Protein AF-A0A520B3X9-F1 (afdb_monomer_lite)

Radius of gyration: 12.74 Å; chains: 1; bounding box: 25×16×33 Å

pLDDT: mean 94.08, std 8.7, range [55.75, 98.5]

Sequence (47 aa):
MNLGYKKIVVKIGSNVITQENGLPDESRIQHLVNQLAEIKKQGIEVI

Secondary structure (DSSP, 8-state):
-----SEE-----HHHHB-TTSSB-HHHHHHHHHHHHHHHHTT-EE-

Foldseek 3Di:
DCPVAQEDEDDDDQVQQADPVSHGPVVSVVVVVVVVVVVVVVNHHYD

Structure (mmCIF, N/CA/C/O backbone):
data_AF-A0A520B3X9-F1
#
_entry.id   AF-A0A520B3X9-F1
#
loop_
_atom_site.group_PDB
_atom_site.id
_atom_site.type_symbol
_atom_site.label_atom_id
_atom_site.label_alt_id
_atom_site.label_comp_id
_atom_site.label_asym_id
_atom_site.label_entity_id
_atom_site.label_seq_id
_atom_site.pdbx_PDB_ins_code
_atom_site.Cartn_x
_atom_site.Cartn_y
_atom_site.Cartn_z
_atom_site.occupancy
_atom_site.B_iso_or_equiv
_atom_site.auth_seq_id
_atom_site.auth_comp_id
_atom_site.auth_asym_id
_atom_site.auth_atom_id
_atom_site.pdbx_PDB_model_num
ATOM 1 N N . MET A 1 1 ? -15.303 -14.708 6.211 1.00 55.75 1 MET A N 1
ATOM 2 C CA . MET A 1 1 ? -14.308 -15.319 7.120 1.00 55.75 1 MET A CA 1
ATOM 3 C C . MET A 1 1 ? -13.873 -14.251 8.105 1.00 55.75 1 MET A C 1
ATOM 5 O O . MET A 1 1 ? -13.480 -13.190 7.648 1.00 55.75 1 MET A O 1
ATOM 9 N N . ASN A 1 2 ? -13.981 -14.486 9.414 1.00 62.31 2 ASN A N 1
ATOM 10 C CA . ASN A 1 2 ? -13.396 -13.599 10.422 1.00 62.31 2 ASN A CA 1
ATOM 11 C C . ASN A 1 2 ? -12.060 -14.214 10.849 1.00 62.31 2 ASN A C 1
ATOM 13 O O . ASN A 1 2 ? -12.048 -15.224 11.545 1.00 62.31 2 ASN A O 1
ATOM 17 N N . LEU A 1 3 ? -10.953 -13.656 10.359 1.00 69.25 3 LEU A N 1
ATOM 18 C CA . LEU A 1 3 ? -9.611 -14.184 10.615 1.00 69.25 3 LEU A CA 1
ATOM 19 C C . LEU A 1 3 ? -9.079 -13.799 12.011 1.00 69.25 3 LEU A C 1
ATOM 21 O O . LEU A 1 3 ? -8.021 -14.272 12.408 1.00 69.25 3 LEU A O 1
ATOM 25 N N . GLY A 1 4 ? -9.790 -12.946 12.764 1.00 84.81 4 GLY A N 1
ATOM 26 C CA . GLY A 1 4 ? -9.453 -12.588 14.149 1.00 84.81 4 GLY A CA 1
ATOM 27 C C . GLY A 1 4 ? -8.192 -11.730 14.326 1.00 84.81 4 GLY A C 1
ATOM 28 O O . GLY A 1 4 ? -7.833 -11.398 15.456 1.00 84.81 4 GLY A O 1
ATOM 29 N N . TYR A 1 5 ? -7.517 -11.346 13.241 1.00 91.56 5 TYR A N 1
ATOM 30 C CA . TYR A 1 5 ? -6.331 -10.496 13.299 1.00 91.56 5 TYR A CA 1
ATOM 31 C C . TYR A 1 5 ? -6.706 -9.027 13.475 1.00 91.56 5 TYR A C 1
ATOM 33 O O . TYR A 1 5 ? -7.572 -8.507 12.780 1.00 91.56 5 TYR A O 1
ATOM 41 N N . LYS A 1 6 ? -5.994 -8.336 14.370 1.00 93.31 6 LYS A N 1
ATOM 42 C CA . LYS A 1 6 ? -6.091 -6.874 14.520 1.00 93.31 6 LYS A CA 1
ATOM 43 C C . LYS A 1 6 ? -5.175 -6.123 13.552 1.00 93.31 6 LYS A C 1
ATOM 45 O O . LYS A 1 6 ? -5.429 -4.964 13.249 1.00 93.31 6 LYS A O 1
ATOM 50 N N . LYS A 1 7 ? -4.105 -6.780 13.094 1.00 96.12 7 LYS A N 1
ATOM 51 C CA . LYS A 1 7 ? -3.051 -6.198 12.266 1.00 96.12 7 LYS A CA 1
ATOM 52 C C . LYS A 1 7 ? -2.432 -7.253 11.360 1.00 96.12 7 LYS A C 1
ATOM 54 O O . LYS A 1 7 ? -2.186 -8.369 11.818 1.00 96.12 7 LYS A O 1
ATOM 59 N N . ILE A 1 8 ? -2.154 -6.884 10.116 1.00 94.88 8 ILE A N 1
ATOM 60 C CA . ILE A 1 8 ? -1.457 -7.716 9.133 1.00 94.88 8 ILE A CA 1
ATOM 61 C C . ILE A 1 8 ? -0.348 -6.919 8.440 1.00 94.88 8 ILE A C 1
ATOM 63 O O . I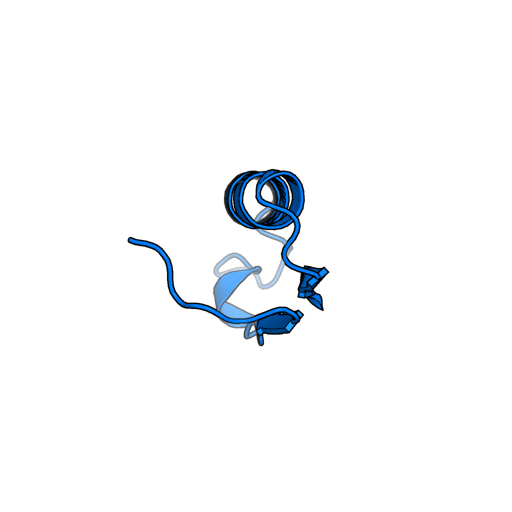LE A 1 8 ? -0.436 -5.699 8.312 1.00 94.88 8 ILE A O 1
ATOM 67 N N . VAL A 1 9 ? 0.684 -7.631 7.987 1.00 97.25 9 VAL A N 1
ATOM 68 C CA . VAL A 1 9 ? 1.763 -7.087 7.154 1.00 97.25 9 VAL A CA 1
ATOM 69 C C . VAL A 1 9 ? 1.696 -7.766 5.793 1.00 97.25 9 VAL A C 1
ATOM 71 O O . VAL A 1 9 ? 1.745 -8.996 5.717 1.00 97.25 9 VAL A O 1
ATOM 74 N N . VAL A 1 10 ? 1.586 -6.986 4.722 1.00 97.00 10 VAL A N 1
ATOM 75 C CA . VAL A 1 10 ? 1.479 -7.484 3.350 1.00 97.00 10 VAL A CA 1
ATOM 76 C C . VAL A 1 10 ? 2.763 -7.171 2.598 1.00 97.00 10 VAL A C 1
ATOM 78 O O . VAL A 1 10 ? 2.977 -6.078 2.081 1.00 97.00 10 VAL A O 1
ATOM 81 N N . LYS A 1 11 ? 3.640 -8.171 2.489 1.00 97.56 11 LYS A N 1
ATOM 82 C CA . LYS A 1 11 ? 4.860 -8.045 1.691 1.00 97.56 11 LYS A CA 1
ATOM 83 C C . LYS A 1 11 ? 4.536 -8.217 0.212 1.00 97.56 11 LYS A C 1
ATOM 85 O O . LYS A 1 11 ? 4.120 -9.292 -0.217 1.00 97.56 11 LYS A O 1
ATOM 90 N N . ILE A 1 12 ? 4.852 -7.201 -0.584 1.00 97.12 12 ILE A N 1
ATOM 91 C CA . ILE A 1 12 ? 4.714 -7.239 -2.042 1.00 97.12 12 ILE A 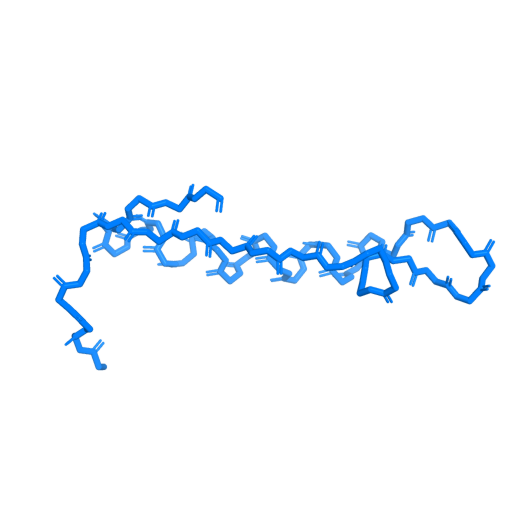CA 1
ATOM 92 C C . ILE A 1 12 ? 6.113 -7.276 -2.671 1.00 97.12 12 ILE A C 1
ATOM 94 O O . ILE A 1 12 ? 7.012 -6.538 -2.277 1.00 97.12 12 ILE A O 1
ATOM 98 N N . GLY A 1 13 ? 6.350 -8.211 -3.595 1.00 96.75 13 GLY A N 1
ATOM 99 C CA . GLY A 1 13 ? 7.611 -8.276 -4.345 1.00 96.75 13 GLY A CA 1
ATOM 100 C C . GLY A 1 13 ? 7.621 -7.309 -5.529 1.00 96.75 13 GLY A C 1
ATOM 101 O O . GLY A 1 13 ? 6.566 -7.052 -6.099 1.00 96.75 13 GLY A O 1
ATOM 102 N N . SER A 1 14 ? 8.802 -6.840 -5.949 1.00 96.12 14 SER A N 1
ATOM 103 C CA . SER A 1 14 ? 8.933 -5.912 -7.088 1.00 96.12 14 SER A CA 1
ATOM 104 C C . SER A 1 14 ? 8.264 -6.452 -8.354 1.00 96.12 14 SER A C 1
ATOM 106 O O . SER A 1 14 ? 7.413 -5.781 -8.913 1.00 96.12 14 SER A O 1
ATOM 108 N N . ASN A 1 15 ? 8.525 -7.713 -8.715 1.00 95.94 15 ASN A N 1
ATOM 109 C CA . ASN A 1 15 ? 7.934 -8.371 -9.893 1.00 95.94 15 ASN A CA 1
ATOM 110 C C . ASN A 1 15 ? 6.398 -8.417 -9.873 1.00 95.94 15 ASN A C 1
ATOM 112 O O . ASN A 1 15 ? 5.766 -8.641 -10.902 1.00 95.94 15 ASN A O 1
ATOM 116 N N . VAL A 1 16 ? 5.792 -8.254 -8.693 1.00 96.94 16 VAL A N 1
ATOM 117 C CA . VAL A 1 16 ? 4.342 -8.158 -8.583 1.00 96.94 16 VAL A CA 1
ATOM 118 C C . VAL A 1 16 ? 3.892 -6.779 -9.025 1.00 96.94 16 VAL A C 1
ATOM 120 O O . VAL A 1 16 ? 2.920 -6.733 -9.741 1.00 96.94 16 VAL A O 1
ATOM 123 N 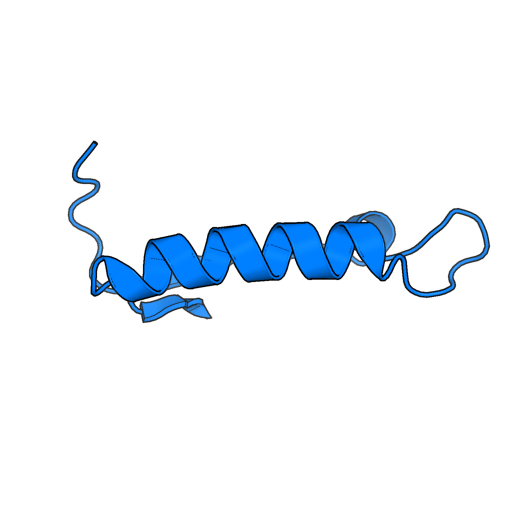N . ILE A 1 17 ? 4.568 -5.687 -8.673 1.00 97.75 17 ILE A N 1
ATOM 124 C CA . ILE A 1 17 ? 4.125 -4.309 -8.970 1.00 97.75 17 ILE A CA 1
ATOM 125 C C . ILE A 1 17 ? 4.782 -3.691 -10.206 1.00 97.75 17 ILE A C 1
ATOM 127 O O . ILE A 1 17 ? 4.512 -2.535 -10.511 1.00 97.75 17 ILE A O 1
ATOM 131 N N . THR A 1 18 ? 5.642 -4.428 -10.904 1.00 98.19 18 THR A N 1
ATOM 132 C CA . THR A 1 18 ? 6.317 -3.971 -12.122 1.00 98.19 18 THR A CA 1
ATOM 133 C C . THR A 1 18 ? 5.861 -4.760 -13.346 1.00 98.19 18 THR A C 1
ATOM 135 O O . THR A 1 18 ?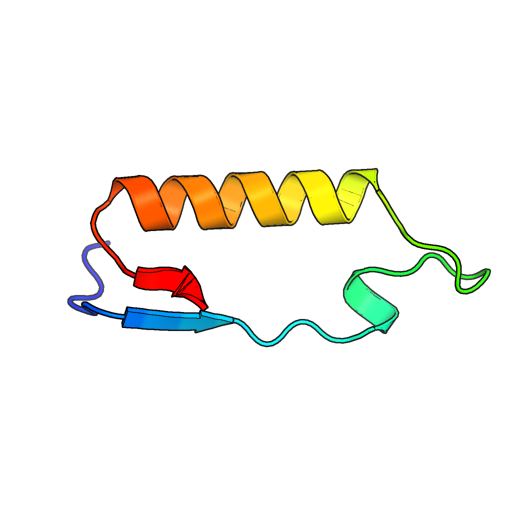 5.549 -5.949 -13.263 1.00 98.19 18 THR A O 1
ATOM 138 N N . GLN A 1 19 ? 5.867 -4.098 -14.497 1.00 97.62 19 GLN A N 1
ATOM 139 C CA . GLN A 1 19 ? 5.723 -4.707 -15.816 1.00 97.62 19 GLN A CA 1
ATOM 140 C C . GLN A 1 19 ? 7.030 -5.402 -16.238 1.00 97.62 19 GLN A C 1
ATOM 142 O O . GLN A 1 19 ? 8.062 -5.272 -15.576 1.00 97.62 19 GLN A O 1
ATOM 147 N N . GLU A 1 20 ? 7.014 -6.107 -17.372 1.00 96.00 20 GLU A N 1
ATOM 148 C CA . GLU A 1 20 ? 8.211 -6.767 -17.925 1.00 96.00 20 GLU A CA 1
ATOM 149 C C . GLU A 1 20 ? 9.351 -5.785 -18.236 1.00 96.00 20 GLU A C 1
ATOM 151 O O . GLU A 1 20 ? 10.522 -6.134 -18.120 1.00 96.00 20 GLU A O 1
ATOM 156 N N . ASN A 1 21 ? 9.016 -4.535 -18.571 1.00 95.69 21 ASN A N 1
ATOM 157 C CA . ASN A 1 21 ? 9.984 -3.459 -18.809 1.00 95.69 21 ASN A CA 1
ATOM 158 C C . ASN A 1 21 ? 10.549 -2.839 -17.511 1.00 95.69 21 ASN A C 1
ATOM 160 O O . ASN A 1 21 ? 11.322 -1.885 -17.576 1.00 95.69 21 ASN A O 1
ATOM 164 N N . GLY A 1 22 ? 10.150 -3.342 -16.339 1.00 95.44 22 GLY A N 1
ATOM 165 C CA . GLY A 1 22 ? 10.589 -2.851 -15.033 1.00 95.44 22 GLY A CA 1
ATOM 166 C C . GLY A 1 22 ? 9.895 -1.574 -14.550 1.00 95.44 22 GLY A C 1
ATOM 167 O O . GLY A 1 22 ? 10.150 -1.150 -13.424 1.00 95.44 22 GLY A O 1
ATOM 168 N N . LEU A 1 23 ? 9.006 -0.971 -15.344 1.00 98.06 23 LEU A N 1
ATOM 169 C CA . LEU A 1 23 ? 8.204 0.176 -14.919 1.00 98.06 23 LEU A CA 1
ATOM 170 C C . LEU A 1 23 ? 7.028 -0.270 -14.035 1.00 98.06 23 LEU A C 1
ATOM 172 O O . LEU A 1 23 ? 6.592 -1.420 -14.133 1.00 98.06 23 LEU A O 1
ATOM 176 N N . PRO A 1 24 ? 6.486 0.611 -13.176 1.00 98.12 24 PRO A N 1
ATOM 177 C CA . PRO A 1 24 ? 5.324 0.290 -12.353 1.00 98.12 24 PRO A CA 1
ATOM 178 C C . PRO A 1 24 ? 4.101 -0.146 -13.176 1.00 98.12 24 PRO A C 1
ATOM 180 O O . PRO A 1 24 ? 3.725 0.486 -14.161 1.00 98.12 24 PRO A O 1
ATOM 183 N N . ASP A 1 25 ? 3.445 -1.218 -12.739 1.00 98.31 25 ASP A N 1
ATOM 184 C CA . ASP A 1 25 ? 2.143 -1.655 -13.242 1.00 98.31 25 ASP A CA 1
ATOM 185 C C . ASP A 1 25 ? 1.034 -0.980 -12.419 1.00 98.31 25 ASP A C 1
ATOM 187 O O . ASP A 1 25 ? 0.560 -1.512 -11.411 1.00 98.31 25 ASP A O 1
ATOM 191 N N . GLU A 1 26 ? 0.639 0.226 -12.831 1.00 98.19 26 GLU A N 1
ATOM 192 C CA . GLU A 1 26 ? -0.353 1.042 -12.117 1.00 98.19 26 GLU A CA 1
ATOM 193 C C . GLU A 1 26 ? -1.709 0.344 -11.959 1.00 98.19 26 GLU A C 1
ATOM 195 O O . GLU A 1 26 ? -2.334 0.445 -10.903 1.00 98.19 26 GLU A O 1
ATOM 200 N N . SER A 1 27 ? -2.154 -0.412 -12.970 1.00 97.88 27 SER A N 1
ATOM 201 C CA . SER A 1 27 ? -3.431 -1.136 -12.920 1.00 97.88 27 SER A CA 1
ATOM 202 C C . SER A 1 27 ? -3.422 -2.178 -11.805 1.00 97.88 27 SER A C 1
ATOM 204 O O . SER A 1 27 ? -4.358 -2.277 -11.002 1.00 97.88 27 SER A O 1
ATOM 206 N N . ARG A 1 28 ? -2.321 -2.924 -11.700 1.00 97.62 28 ARG A N 1
ATOM 207 C CA . ARG A 1 28 ? -2.163 -3.946 -10.672 1.00 97.62 28 ARG A CA 1
ATOM 208 C C . ARG A 1 28 ? -1.955 -3.344 -9.287 1.00 97.62 28 ARG A C 1
ATOM 210 O O . ARG A 1 28 ? -2.530 -3.849 -8.324 1.00 97.62 28 ARG A O 1
ATOM 217 N N . ILE A 1 29 ? -1.205 -2.247 -9.179 1.00 98.25 29 ILE A N 1
ATOM 218 C CA . ILE A 1 29 ? -1.071 -1.488 -7.927 1.00 98.25 29 ILE A CA 1
ATOM 219 C C . ILE A 1 29 ? -2.447 -0.996 -7.461 1.00 98.25 29 ILE A C 1
ATOM 221 O O . ILE A 1 29 ? -2.801 -1.206 -6.302 1.00 98.25 29 ILE A O 1
ATOM 225 N N . GLN A 1 30 ? -3.261 -0.424 -8.351 1.00 98.50 30 GLN A N 1
ATOM 226 C CA . GLN A 1 30 ? -4.614 0.029 -8.020 1.00 98.50 30 GLN A CA 1
ATOM 227 C C . GLN A 1 30 ? -5.499 -1.124 -7.532 1.00 98.50 30 GLN A C 1
ATOM 229 O O . GLN A 1 30 ? -6.239 -0.971 -6.557 1.00 98.50 30 GLN A O 1
ATOM 234 N N . HIS A 1 31 ? -5.415 -2.290 -8.178 1.00 98.25 31 HIS A N 1
ATOM 235 C CA . HIS A 1 31 ? -6.155 -3.474 -7.748 1.00 98.25 31 HIS A CA 1
ATOM 236 C C . HIS A 1 31 ? -5.746 -3.923 -6.337 1.00 98.25 31 HIS A C 1
ATOM 238 O O . HIS A 1 31 ? -6.615 -4.149 -5.493 1.00 98.25 31 HIS A O 1
ATOM 244 N N . LEU A 1 32 ? -4.439 -3.975 -6.056 1.00 98.00 32 LEU A N 1
ATOM 245 C CA . LEU A 1 32 ? -3.912 -4.303 -4.729 1.00 98.00 32 LEU A CA 1
ATOM 246 C C . LEU A 1 32 ? -4.389 -3.293 -3.681 1.00 98.00 32 LEU A C 1
ATOM 248 O O . LEU A 1 32 ? -4.915 -3.687 -2.643 1.00 98.00 32 LEU A O 1
ATOM 252 N N . VAL A 1 33 ? -4.291 -1.993 -3.965 1.00 97.94 33 VAL A N 1
ATOM 253 C CA . VAL A 1 33 ? -4.764 -0.934 -3.060 1.00 97.94 33 VAL A CA 1
ATOM 254 C C . VAL A 1 33 ? -6.254 -1.091 -2.747 1.00 97.94 33 VAL A C 1
ATOM 256 O O . VAL A 1 33 ? -6.639 -0.978 -1.585 1.00 97.94 33 VAL A O 1
ATOM 259 N N . ASN A 1 34 ? -7.090 -1.418 -3.737 1.00 98.38 34 ASN A N 1
ATOM 260 C CA . ASN A 1 34 ? -8.523 -1.644 -3.520 1.00 98.38 34 ASN A CA 1
ATOM 261 C C . ASN A 1 34 ? -8.785 -2.833 -2.580 1.00 98.38 34 ASN A C 1
ATOM 263 O O . ASN A 1 34 ? -9.634 -2.740 -1.693 1.00 98.38 34 ASN A O 1
ATOM 267 N N . GLN A 1 35 ? -8.035 -3.927 -2.736 1.00 97.50 35 GLN A N 1
ATOM 268 C CA . GLN A 1 35 ? -8.132 -5.091 -1.849 1.00 97.50 35 GLN A CA 1
ATOM 269 C C . GLN A 1 35 ? -7.696 -4.752 -0.416 1.00 97.50 35 GLN A C 1
ATOM 271 O O . GLN A 1 35 ? -8.399 -5.085 0.539 1.00 97.50 35 GLN A O 1
ATOM 276 N N . LEU A 1 36 ? -6.575 -4.041 -0.249 1.00 97.12 36 LEU A N 1
ATOM 277 C CA . LEU A 1 36 ? -6.078 -3.627 1.068 1.00 97.12 36 LEU A CA 1
ATOM 278 C C . LEU A 1 36 ? -7.018 -2.625 1.751 1.00 97.12 36 LEU A C 1
ATOM 280 O O . LEU A 1 36 ? -7.231 -2.702 2.962 1.00 97.12 36 LEU A O 1
ATOM 284 N N . ALA A 1 37 ? -7.624 -1.714 0.986 1.00 97.31 37 ALA A N 1
ATOM 285 C CA . ALA A 1 37 ? -8.620 -0.780 1.496 1.00 97.31 37 ALA A CA 1
ATOM 286 C C . ALA A 1 37 ? -9.850 -1.513 2.046 1.00 97.31 37 ALA A C 1
ATOM 288 O O . ALA A 1 37 ? -10.361 -1.137 3.100 1.00 97.31 37 ALA A O 1
ATOM 289 N N . GLU A 1 38 ? -10.299 -2.577 1.381 1.00 96.69 38 GLU A N 1
ATOM 290 C CA . GLU A 1 38 ? -11.432 -3.374 1.852 1.00 96.69 38 GLU A CA 1
ATOM 291 C C . GLU A 1 38 ? -11.120 -4.116 3.156 1.00 96.69 38 GLU A C 1
ATOM 293 O O . GLU A 1 38 ? -11.951 -4.154 4.062 1.00 96.69 38 GLU A O 1
ATOM 298 N N . ILE A 1 39 ? -9.893 -4.618 3.311 1.00 94.50 39 ILE A N 1
ATOM 299 C CA . ILE A 1 39 ? -9.431 -5.201 4.579 1.00 94.50 39 ILE A CA 1
ATOM 300 C C . ILE A 1 39 ? -9.397 -4.130 5.681 1.00 94.50 39 ILE A C 1
ATOM 302 O O . ILE A 1 39 ? -9.875 -4.361 6.793 1.00 94.50 39 ILE A O 1
ATOM 306 N N . LYS A 1 40 ? -8.898 -2.929 5.370 1.00 94.50 40 LYS A N 1
ATOM 307 C CA . LYS A 1 40 ? -8.818 -1.824 6.334 1.00 94.50 40 LYS A CA 1
ATOM 308 C C . LYS A 1 40 ? -10.196 -1.350 6.806 1.00 94.50 40 LYS A C 1
ATOM 310 O O . LYS A 1 40 ? -10.364 -1.051 7.988 1.00 94.50 40 LYS A O 1
ATOM 315 N N . LYS A 1 41 ? -11.205 -1.343 5.927 1.00 95.12 41 LYS A N 1
ATOM 316 C CA . LYS A 1 41 ? -12.605 -1.032 6.286 1.00 95.12 41 LYS A CA 1
ATOM 317 C C . LYS A 1 41 ? -13.212 -2.025 7.276 1.00 95.12 41 LYS A C 1
ATOM 319 O O . LYS A 1 41 ? -14.105 -1.650 8.027 1.00 95.12 41 LYS A O 1
ATOM 324 N N . GLN A 1 42 ? -12.718 -3.261 7.314 1.00 92.69 42 GLN A N 1
ATOM 325 C CA . GLN A 1 42 ? -13.144 -4.269 8.291 1.00 92.69 42 GLN A CA 1
ATOM 326 C C . GLN A 1 42 ? -12.523 -4.045 9.683 1.00 92.69 42 GLN A C 1
ATOM 328 O O . GLN A 1 42 ? -12.747 -4.842 10.590 1.00 92.69 42 GLN A O 1
ATOM 333 N N . GLY A 1 43 ? -11.751 -2.967 9.872 1.00 93.56 43 GLY A N 1
ATOM 334 C CA . GLY A 1 43 ? -11.132 -2.605 11.149 1.00 93.56 43 GLY A CA 1
ATOM 335 C C . GLY A 1 43 ? -9.782 -3.275 11.404 1.00 93.56 43 GLY A C 1
ATOM 336 O O . GLY A 1 43 ? -9.267 -3.198 12.518 1.00 93.56 43 GLY A O 1
ATOM 337 N N . ILE A 1 44 ? -9.204 -3.925 10.391 1.00 94.75 44 ILE A N 1
ATOM 338 C CA . ILE A 1 44 ? -7.890 -4.565 10.473 1.00 94.75 44 ILE A CA 1
ATOM 339 C C . ILE A 1 44 ? -6.827 -3.556 10.029 1.00 94.75 44 ILE A C 1
ATOM 341 O O . ILE A 1 44 ? -6.921 -2.968 8.953 1.00 94.75 44 ILE A O 1
ATOM 345 N N . GLU A 1 45 ? -5.795 -3.350 10.841 1.00 96.56 45 GLU A N 1
ATOM 346 C CA . GLU A 1 45 ? -4.651 -2.533 10.442 1.00 96.56 45 GLU A CA 1
ATOM 347 C C . GLU A 1 45 ? -3.819 -3.268 9.377 1.00 96.56 45 GLU A C 1
ATOM 349 O O . GLU A 1 45 ? -3.502 -4.448 9.528 1.00 96.56 45 GLU A O 1
ATOM 354 N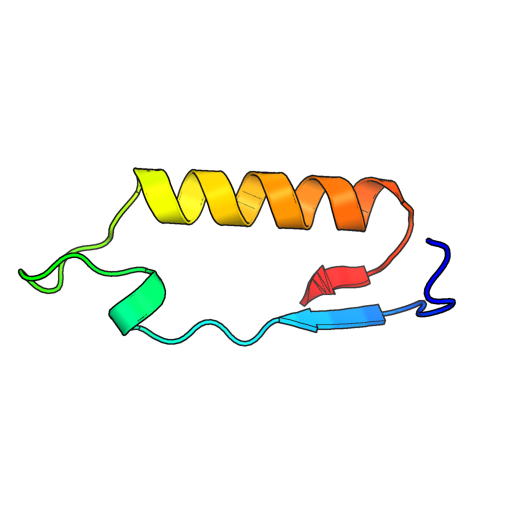 N . VAL A 1 46 ? -3.450 -2.571 8.304 1.00 96.56 46 VAL A N 1
ATOM 355 C CA . VAL A 1 46 ? -2.663 -3.120 7.192 1.00 96.56 46 VAL A CA 1
ATOM 356 C C . VAL A 1 46 ? -1.393 -2.289 7.034 1.00 96.56 46 VAL A C 1
ATOM 358 O O . VAL A 1 46 ? -1.489 -1.062 6.936 1.00 96.56 46 VAL A O 1
ATOM 361 N N . ILE A 1 47 ? -0.239 -2.965 7.015 1.00 94.06 47 ILE A N 1
ATOM 362 C CA . ILE A 1 47 ? 1.091 -2.410 6.710 1.00 94.06 47 ILE A CA 1
A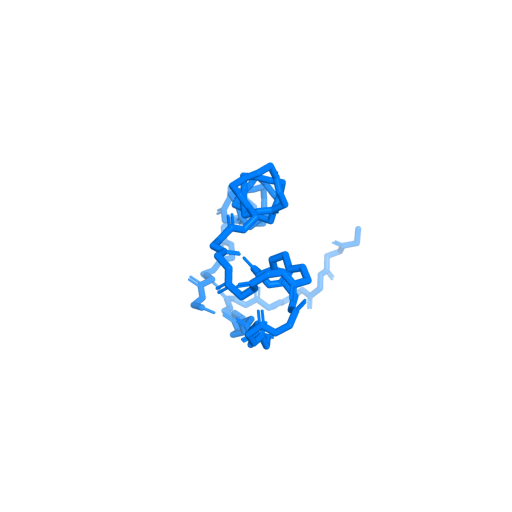TOM 363 C C . ILE A 1 47 ? 1.630 -3.047 5.437 1.00 94.06 47 ILE A C 1
ATOM 365 O O . ILE A 1 47 ? 1.577 -4.295 5.352 1.00 94.06 47 ILE A O 1
#